Protein AF-A0A6G3Z0W3-F1 (afdb_monomer_lite)

Sequence (124 aa):
MPATYVIVDGNKRLQFEDGSQCDVVAPLSLDAGANVVLIASQAAILEAIRDGLQELNNTAASTWERIQSASDRTQAITYLDAGTADERINDIVYASASLGLTITETFSYAGSAGNYRLTGTARA

Structure (mmCIF, N/CA/C/O backbone):
data_AF-A0A6G3Z0W3-F1
#
_entry.id   AF-A0A6G3Z0W3-F1
#
loop_
_atom_site.group_PDB
_atom_site.id
_atom_site.type_symbol
_atom_site.label_atom_id
_atom_site.label_alt_id
_atom_site.label_comp_id
_atom_site.label_asym_id
_atom_site.label_entity_id
_atom_site.label_seq_id
_atom_site.pdbx_PDB_ins_code
_atom_site.Cartn_x
_atom_site.Cartn_y
_atom_site.Cartn_z
_atom_site.occupancy
_atom_site.B_iso_or_equiv
_atom_site.auth_seq_id
_atom_site.auth_comp_id
_atom_site.auth_asym_id
_atom_site.auth_atom_id
_atom_site.pdbx_PDB_model_num
ATOM 1 N N . MET A 1 1 ? 41.313 18.375 -24.556 1.00 61.56 1 MET A N 1
ATOM 2 C CA . MET A 1 1 ? 41.414 18.198 -26.017 1.00 61.56 1 ME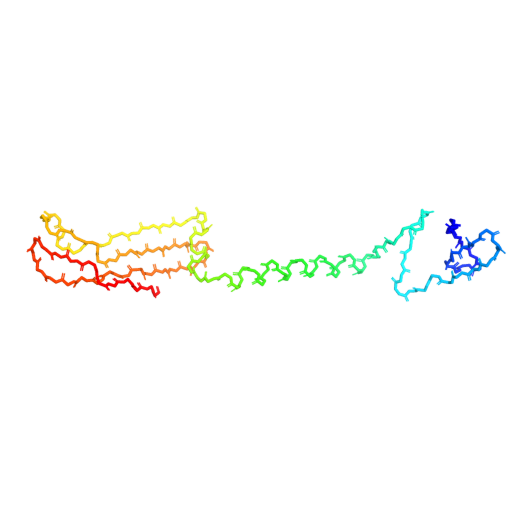T A CA 1
ATOM 3 C C . MET A 1 1 ? 40.036 17.792 -26.504 1.00 61.56 1 MET A C 1
ATOM 5 O O . MET A 1 1 ? 39.555 16.764 -26.034 1.00 61.56 1 MET A O 1
ATOM 9 N N . PRO A 1 2 ? 39.343 18.630 -27.289 1.00 74.25 2 PRO A N 1
ATOM 10 C CA . PRO A 1 2 ? 38.028 18.283 -27.813 1.00 74.25 2 PRO A CA 1
ATOM 11 C C . PRO A 1 2 ? 38.164 17.141 -28.827 1.00 74.25 2 PRO A C 1
ATOM 13 O O . PRO A 1 2 ? 39.072 17.138 -29.653 1.00 74.25 2 PRO A O 1
ATOM 16 N N . ALA A 1 3 ? 37.277 16.154 -28.739 1.00 81.19 3 ALA A N 1
ATOM 17 C CA . ALA A 1 3 ? 37.146 15.103 -29.741 1.00 81.19 3 ALA A CA 1
ATOM 18 C C . ALA A 1 3 ? 35.943 15.421 -30.632 1.00 81.19 3 ALA A C 1
ATOM 20 O O . ALA A 1 3 ? 34.943 15.954 -30.152 1.00 81.19 3 ALA A O 1
ATOM 21 N N . THR A 1 4 ? 36.029 15.095 -31.919 1.00 85.88 4 THR A N 1
ATOM 22 C CA . THR A 1 4 ? 34.918 15.253 -32.868 1.00 85.88 4 THR A CA 1
ATOM 23 C C . THR A 1 4 ? 34.365 13.888 -33.251 1.00 85.88 4 THR A C 1
ATOM 25 O O . THR A 1 4 ? 35.123 12.946 -33.491 1.00 85.88 4 THR A O 1
ATOM 28 N N . TYR A 1 5 ? 33.037 13.773 -33.300 1.00 85.12 5 TYR A N 1
ATOM 29 C CA . TYR A 1 5 ? 32.367 12.569 -33.777 1.00 85.12 5 TYR A CA 1
ATOM 30 C C . TYR A 1 5 ? 32.477 12.474 -35.301 1.00 85.12 5 TYR A C 1
ATOM 32 O O . TYR A 1 5 ? 32.093 13.398 -36.020 1.00 85.12 5 TYR A O 1
ATOM 40 N N . VAL A 1 6 ? 32.981 11.345 -35.795 1.00 85.38 6 VAL A N 1
ATOM 41 C CA . VAL A 1 6 ? 33.148 11.080 -37.227 1.00 85.38 6 VAL A CA 1
ATOM 42 C C . VAL A 1 6 ? 32.652 9.678 -37.585 1.00 85.38 6 VAL A C 1
ATOM 44 O O . VAL A 1 6 ? 32.624 8.772 -36.750 1.00 85.38 6 VAL A O 1
ATOM 47 N N . ILE A 1 7 ? 32.260 9.493 -38.847 1.00 81.56 7 ILE A N 1
ATOM 48 C CA . ILE A 1 7 ? 31.975 8.176 -39.427 1.00 81.56 7 ILE A CA 1
ATOM 49 C C . ILE A 1 7 ? 33.082 7.882 -40.438 1.00 81.56 7 ILE A C 1
ATOM 51 O O . ILE A 1 7 ? 33.211 8.598 -41.429 1.00 81.56 7 ILE A O 1
ATOM 55 N N . VAL A 1 8 ? 33.876 6.844 -40.182 1.00 82.88 8 VAL A N 1
ATOM 56 C CA . VAL A 1 8 ? 34.990 6.412 -41.041 1.00 82.88 8 VAL A CA 1
ATOM 57 C C . VAL A 1 8 ? 34.736 4.965 -41.426 1.00 82.88 8 VAL A C 1
ATOM 59 O O . VAL A 1 8 ? 34.542 4.122 -40.553 1.00 82.88 8 VAL A O 1
ATOM 62 N N . ASP A 1 9 ? 34.677 4.681 -42.727 1.00 86.81 9 ASP A N 1
ATOM 63 C CA . ASP A 1 9 ? 34.420 3.336 -43.264 1.00 86.81 9 ASP A CA 1
ATOM 64 C C . ASP A 1 9 ? 33.147 2.674 -42.700 1.00 86.81 9 ASP A C 1
ATOM 66 O O . ASP A 1 9 ? 33.084 1.468 -42.476 1.00 86.81 9 ASP A O 1
ATOM 70 N N . GLY A 1 10 ? 32.119 3.486 -42.426 1.00 79.19 10 GLY A N 1
ATOM 71 C CA . GLY A 1 10 ? 30.854 3.040 -41.832 1.00 79.19 10 GLY A CA 1
ATOM 72 C C . GLY A 1 10 ? 30.897 2.810 -40.315 1.00 79.19 10 GLY A C 1
ATOM 73 O O . GLY A 1 10 ? 29.847 2.588 -39.714 1.00 79.19 10 GLY A O 1
ATOM 74 N N . ASN A 1 11 ? 32.067 2.929 -39.681 1.00 80.88 11 ASN A N 1
ATOM 75 C CA . ASN A 1 11 ? 32.237 2.810 -38.236 1.00 80.88 11 ASN A CA 1
ATOM 76 C C . ASN A 1 11 ? 32.163 4.178 -37.552 1.00 80.88 11 ASN A C 1
ATOM 78 O O . ASN A 1 11 ? 32.708 5.174 -38.034 1.00 80.88 11 ASN A O 1
ATOM 82 N N . LYS A 1 12 ? 31.495 4.223 -36.398 1.00 85.00 12 LYS A N 1
ATOM 83 C CA . LYS A 1 12 ? 31.398 5.419 -35.554 1.00 85.00 12 LYS A CA 1
ATOM 84 C C . LYS A 1 12 ? 32.692 5.583 -34.754 1.00 85.00 12 LYS A C 1
ATOM 86 O O . LYS A 1 12 ? 33.100 4.641 -34.077 1.00 85.00 12 LYS A O 1
ATOM 91 N N . ARG A 1 13 ? 33.326 6.758 -34.803 1.00 86.38 13 ARG A N 1
ATOM 92 C CA . ARG A 1 13 ? 34.602 7.030 -34.120 1.00 86.38 13 ARG A CA 1
ATOM 93 C C . ARG A 1 13 ? 34.631 8.404 -33.460 1.00 86.38 13 ARG A C 1
ATOM 95 O O . ARG A 1 13 ? 33.956 9.333 -33.897 1.00 86.38 13 ARG A O 1
ATOM 102 N N . LEU A 1 14 ? 35.464 8.530 -32.432 1.00 87.94 14 LEU A N 1
ATOM 103 C CA . LEU A 1 14 ? 35.935 9.813 -31.913 1.00 87.94 14 LEU A CA 1
ATOM 104 C C . LEU A 1 14 ? 37.312 10.101 -32.510 1.00 87.94 14 LEU A C 1
ATOM 106 O O . LEU A 1 14 ? 38.209 9.268 -32.384 1.00 87.94 14 LEU A O 1
ATOM 110 N N . GLN A 1 15 ? 37.471 11.258 -33.150 1.00 89.38 15 GLN A N 1
ATOM 111 C CA . GLN A 1 15 ? 38.749 11.731 -33.680 1.00 89.38 15 GLN A CA 1
ATOM 112 C C . GLN A 1 15 ? 39.282 12.887 -32.832 1.00 89.38 15 GLN A C 1
ATOM 114 O O . GLN A 1 15 ? 38.553 13.838 -32.538 1.00 89.38 15 GLN A O 1
ATOM 119 N N . PHE A 1 16 ? 40.554 12.800 -32.452 1.00 88.00 16 PHE A N 1
ATOM 120 C CA . PHE A 1 16 ? 41.261 13.824 -31.686 1.00 88.00 16 PHE A CA 1
ATOM 121 C C . PHE A 1 16 ? 42.062 14.752 -32.616 1.00 88.00 16 PHE A C 1
ATOM 123 O O . PHE A 1 16 ? 42.334 14.415 -33.769 1.00 88.00 16 PHE A O 1
ATOM 130 N N . GLU A 1 17 ? 42.453 15.930 -32.118 1.00 88.69 17 GLU A N 1
ATOM 131 C CA . GLU A 1 17 ? 43.212 16.939 -32.886 1.00 88.69 17 GLU A CA 1
ATOM 132 C C . GLU A 1 17 ? 44.581 16.437 -33.376 1.00 88.69 17 GLU A C 1
ATOM 134 O O . GLU A 1 17 ? 45.077 16.902 -34.399 1.00 88.69 17 GLU A O 1
ATOM 139 N N . ASP A 1 18 ? 45.176 15.463 -32.682 1.00 90.31 18 ASP A N 1
ATOM 140 C CA . ASP A 1 18 ? 46.430 14.809 -33.077 1.00 90.31 18 ASP A CA 1
ATOM 141 C C . ASP A 1 18 ? 46.246 13.742 -34.175 1.00 90.31 18 ASP A C 1
ATOM 143 O O . ASP A 1 18 ? 47.212 13.111 -34.606 1.00 90.31 18 ASP A O 1
ATOM 147 N N . GLY A 1 19 ? 45.009 13.540 -34.640 1.00 86.44 19 GLY A N 1
ATOM 148 C CA . GLY A 1 19 ? 44.646 12.566 -35.663 1.00 86.44 19 GLY A CA 1
ATOM 149 C C . GLY A 1 19 ? 44.401 11.151 -35.137 1.00 86.44 19 GLY A C 1
ATOM 150 O O . GLY A 1 19 ? 43.981 10.297 -35.921 1.00 86.44 19 GLY A O 1
ATOM 151 N N . SER A 1 20 ? 44.610 10.889 -33.842 1.00 89.38 20 SER A N 1
ATOM 152 C CA . SER A 1 20 ? 44.270 9.600 -33.237 1.00 89.38 20 SER A CA 1
ATOM 153 C C . SER A 1 20 ? 42.754 9.362 -33.246 1.00 89.38 20 SER A C 1
ATOM 155 O O . SER A 1 20 ? 41.946 10.297 -33.303 1.00 89.38 20 SER A O 1
ATOM 157 N N . GLN A 1 21 ? 42.354 8.087 -33.245 1.00 90.44 21 GLN A N 1
ATOM 158 C CA . GLN A 1 21 ? 40.952 7.677 -33.335 1.00 90.44 21 GLN A CA 1
ATOM 159 C C . GLN A 1 21 ? 40.623 6.602 -32.296 1.00 90.44 21 GLN A C 1
ATOM 161 O O . GLN A 1 21 ? 41.446 5.734 -32.009 1.00 90.44 21 GLN A O 1
ATOM 166 N N . CYS A 1 22 ? 39.400 6.644 -31.771 1.00 87.12 22 CYS A N 1
ATOM 167 C CA . CYS A 1 22 ? 38.836 5.625 -30.889 1.00 87.12 22 CYS A CA 1
ATOM 168 C C . CYS A 1 22 ? 37.497 5.131 -31.456 1.00 87.12 22 CYS A C 1
ATOM 170 O O . CYS A 1 22 ? 36.642 5.946 -31.814 1.00 87.12 22 CYS A O 1
ATOM 172 N N . ASP A 1 23 ? 37.314 3.812 -31.548 1.00 87.19 23 ASP A N 1
ATOM 173 C CA . ASP A 1 23 ? 36.070 3.204 -32.029 1.00 87.19 23 ASP A CA 1
ATOM 174 C C . ASP A 1 23 ? 34.947 3.331 -30.989 1.00 87.19 23 ASP A C 1
ATOM 176 O O . ASP A 1 23 ? 35.108 2.992 -29.815 1.00 87.19 23 ASP A O 1
ATOM 180 N N . VAL A 1 24 ? 33.770 3.773 -31.436 1.00 83.44 24 VAL A N 1
ATOM 181 C CA . VAL A 1 24 ? 32.538 3.757 -30.641 1.00 83.44 24 VAL A CA 1
ATOM 182 C C . VAL A 1 24 ? 31.822 2.443 -30.931 1.00 83.44 24 VAL A C 1
ATOM 184 O O . VAL A 1 24 ? 31.124 2.299 -31.936 1.00 83.44 24 VAL A O 1
ATOM 187 N N . VAL A 1 25 ? 32.025 1.464 -30.053 1.00 79.06 25 VAL A N 1
ATOM 188 C CA . VAL A 1 25 ? 31.480 0.110 -30.210 1.00 79.06 25 VAL A CA 1
ATOM 189 C C . VAL A 1 25 ? 30.157 -0.026 -29.454 1.00 79.06 25 VAL A C 1
ATOM 191 O O . VAL A 1 25 ? 29.981 0.527 -28.365 1.00 79.06 25 VAL A O 1
ATOM 194 N N . ALA A 1 26 ? 29.217 -0.790 -30.020 1.00 73.19 26 ALA A N 1
ATOM 195 C CA . ALA A 1 26 ? 27.982 -1.152 -29.334 1.00 73.19 26 ALA A CA 1
ATOM 196 C C . ALA A 1 26 ? 28.294 -1.774 -27.953 1.00 73.19 26 ALA A C 1
ATOM 198 O O . ALA A 1 26 ? 29.228 -2.568 -27.835 1.00 73.19 26 ALA A O 1
ATOM 199 N N . PRO A 1 27 ? 27.524 -1.433 -26.909 1.00 73.00 27 PRO A N 1
ATOM 200 C CA . PRO A 1 27 ? 26.209 -0.796 -26.969 1.00 73.00 27 PRO A CA 1
ATOM 201 C C . PRO A 1 27 ? 26.231 0.745 -26.898 1.00 73.00 27 PRO A C 1
ATOM 203 O O . PRO A 1 27 ? 25.176 1.352 -26.724 1.00 73.00 27 PRO A O 1
ATOM 206 N N . LEU A 1 28 ? 27.396 1.394 -27.007 1.00 77.38 28 LEU A N 1
ATOM 207 C CA . LEU A 1 28 ? 27.514 2.849 -26.908 1.00 77.38 28 LEU A CA 1
ATOM 208 C C . LEU A 1 28 ? 27.054 3.529 -28.209 1.00 77.38 28 LEU A C 1
ATOM 210 O O . LEU A 1 28 ? 27.489 3.164 -29.301 1.00 77.38 28 LEU A O 1
ATOM 214 N N . SER A 1 29 ? 26.191 4.540 -28.101 1.00 79.62 29 SER A N 1
ATOM 215 C CA . SER A 1 29 ? 25.843 5.429 -29.214 1.00 79.62 29 SER A CA 1
ATOM 216 C C . SER A 1 29 ? 26.065 6.873 -28.797 1.00 79.62 29 SER A C 1
ATOM 218 O O . SER A 1 29 ? 25.826 7.227 -27.646 1.00 79.62 29 SER A O 1
ATOM 220 N N . LEU A 1 30 ? 26.523 7.699 -29.737 1.00 80.38 30 LEU A N 1
ATOM 221 C CA . LEU A 1 30 ? 26.724 9.131 -29.538 1.00 80.38 30 LEU A CA 1
ATOM 222 C C . LEU A 1 30 ? 25.834 9.940 -30.494 1.00 80.38 30 LEU A C 1
ATOM 224 O O . LEU A 1 30 ? 25.463 9.430 -31.557 1.00 80.38 30 LEU A O 1
ATOM 228 N N . ASP A 1 31 ? 25.501 11.179 -30.129 1.00 78.44 31 ASP A N 1
ATOM 229 C CA . ASP A 1 31 ? 24.957 12.176 -31.061 1.00 78.44 31 ASP A CA 1
ATOM 230 C C . ASP A 1 31 ? 26.073 12.871 -31.866 1.00 78.44 31 ASP A C 1
ATOM 232 O O . ASP A 1 31 ? 27.265 12.608 -31.700 1.00 78.44 31 ASP A O 1
ATOM 236 N N . ALA A 1 32 ? 25.683 13.795 -32.749 1.00 76.94 32 ALA A N 1
ATOM 237 C CA . ALA A 1 32 ? 26.619 14.603 -33.532 1.00 76.94 32 ALA A CA 1
ATOM 238 C C . ALA A 1 32 ? 27.496 15.542 -32.675 1.00 76.94 32 ALA A C 1
ATOM 240 O O . ALA A 1 32 ? 28.517 16.024 -33.157 1.00 76.94 32 ALA A O 1
ATOM 241 N N . GLY A 1 33 ? 27.114 15.795 -31.420 1.00 79.69 33 GLY A N 1
ATOM 242 C CA . GLY A 1 33 ? 27.884 16.557 -30.437 1.00 79.69 33 GLY A CA 1
ATOM 243 C C . GLY A 1 33 ? 28.805 15.694 -29.569 1.00 79.69 33 GLY A C 1
ATOM 244 O O . GLY A 1 33 ? 29.367 16.216 -28.612 1.00 79.69 33 GLY A O 1
ATOM 245 N N . ALA A 1 34 ? 28.960 14.401 -29.886 1.00 77.56 34 ALA A N 1
ATOM 246 C CA . ALA A 1 34 ? 29.713 13.420 -29.103 1.00 77.56 34 ALA A CA 1
ATOM 247 C C . ALA A 1 34 ? 29.162 13.160 -27.682 1.00 77.56 34 ALA A C 1
ATOM 249 O O . ALA A 1 34 ? 29.877 12.629 -26.830 1.00 77.56 34 ALA A O 1
ATOM 250 N N . ASN A 1 35 ? 27.887 13.467 -27.422 1.00 82.62 35 ASN A N 1
ATOM 251 C CA . ASN A 1 35 ? 27.219 13.102 -26.173 1.00 82.62 35 ASN A CA 1
ATOM 252 C C . ASN A 1 35 ? 26.723 11.662 -26.235 1.00 82.62 35 ASN A C 1
ATOM 254 O O . ASN A 1 35 ? 26.258 11.214 -27.281 1.00 82.62 35 ASN A O 1
ATOM 258 N N . VAL A 1 36 ? 26.755 10.949 -25.108 1.00 85.06 36 VAL A N 1
ATOM 259 C CA . VAL A 1 36 ? 26.174 9.604 -25.009 1.00 85.06 36 VAL A CA 1
ATOM 260 C C . VAL A 1 36 ? 24.659 9.675 -25.172 1.00 85.06 36 VAL A C 1
ATOM 262 O O . VAL A 1 36 ? 23.978 10.383 -24.434 1.00 85.06 36 VAL A O 1
ATOM 265 N N . VAL A 1 37 ? 24.134 8.902 -26.120 1.00 83.06 37 VAL A N 1
ATOM 266 C CA . VAL A 1 37 ? 22.704 8.772 -26.396 1.00 83.06 37 VAL A CA 1
ATOM 267 C C . VAL A 1 37 ? 22.275 7.338 -26.153 1.00 83.06 37 VAL A C 1
ATOM 269 O O . VAL A 1 37 ? 22.910 6.391 -26.619 1.00 83.06 37 VAL A O 1
ATOM 272 N N . LEU A 1 38 ? 21.151 7.188 -25.459 1.00 83.19 38 LEU A N 1
ATOM 273 C CA . LEU A 1 38 ? 20.501 5.900 -25.288 1.00 83.19 38 LEU A CA 1
ATOM 274 C C . LEU A 1 38 ? 19.840 5.483 -26.606 1.00 83.19 38 LEU A C 1
ATOM 276 O O . LEU A 1 38 ? 19.023 6.219 -27.159 1.00 83.19 38 LEU A O 1
ATOM 280 N N . ILE A 1 39 ? 20.165 4.294 -27.113 1.00 81.62 39 ILE A N 1
ATOM 281 C CA . ILE A 1 39 ? 19.423 3.715 -28.241 1.00 81.62 39 ILE A CA 1
ATOM 282 C C . ILE A 1 39 ? 18.020 3.285 -27.787 1.00 81.62 39 ILE A C 1
ATOM 284 O O . ILE A 1 39 ? 17.784 3.074 -26.598 1.00 81.62 39 ILE A O 1
ATOM 288 N N . ALA A 1 40 ? 17.088 3.106 -28.728 1.00 78.69 40 ALA A N 1
ATOM 289 C CA . ALA A 1 40 ? 15.682 2.808 -28.423 1.00 78.69 40 ALA A CA 1
ATOM 290 C C . ALA A 1 40 ? 15.491 1.632 -27.442 1.00 78.69 40 ALA A C 1
ATOM 292 O O . ALA A 1 40 ? 14.660 1.711 -26.542 1.00 78.69 40 ALA A O 1
ATOM 293 N N . SER A 1 41 ? 16.294 0.568 -27.558 1.00 82.38 41 SER A N 1
ATOM 294 C CA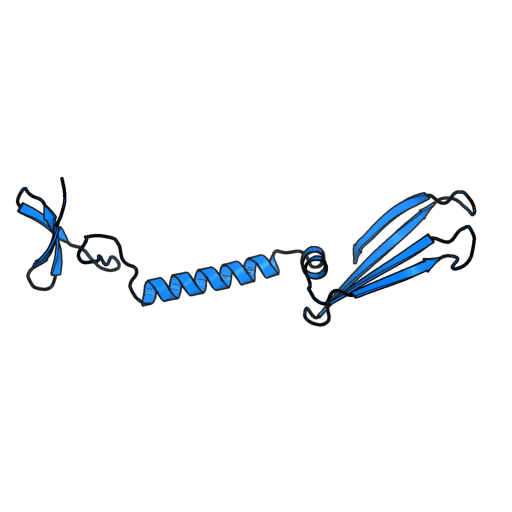 . SER A 1 41 ? 16.244 -0.569 -26.629 1.00 82.38 41 SER A CA 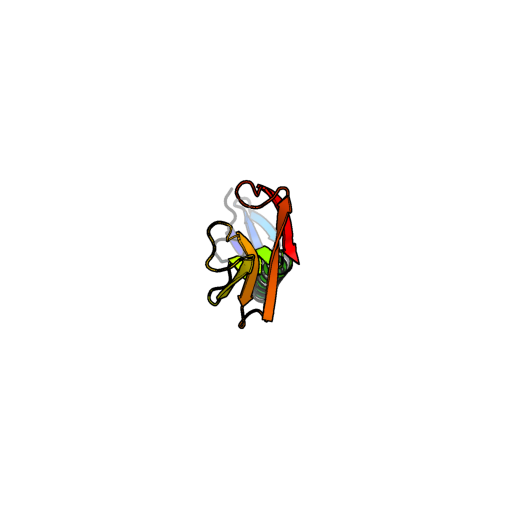1
ATOM 295 C C . SER A 1 41 ? 16.736 -0.224 -25.218 1.00 82.38 41 SER A C 1
ATOM 297 O O . SER A 1 41 ? 16.163 -0.704 -24.247 1.00 82.38 41 SER A O 1
ATOM 299 N N . GLN A 1 42 ? 17.750 0.632 -25.079 1.00 85.44 42 GLN A N 1
ATOM 300 C CA . GLN A 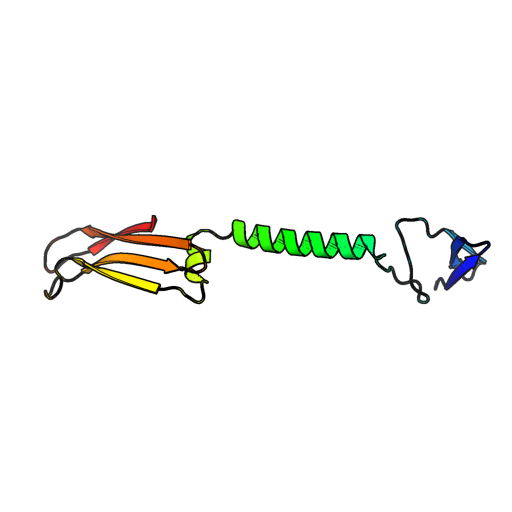1 42 ? 18.227 1.114 -23.776 1.00 85.44 42 GLN A CA 1
ATOM 301 C C . GLN A 1 42 ? 17.210 2.052 -23.121 1.00 85.44 42 GLN A C 1
ATOM 303 O O . GLN A 1 42 ? 16.988 1.958 -21.918 1.00 85.44 42 GLN A O 1
ATOM 308 N N . ALA A 1 43 ? 16.566 2.918 -23.908 1.00 85.81 43 ALA A N 1
ATOM 309 C CA . ALA A 1 43 ? 15.487 3.774 -23.424 1.00 85.81 43 ALA A CA 1
ATOM 310 C C . ALA A 1 43 ? 14.296 2.938 -22.921 1.00 85.81 43 ALA A C 1
ATOM 312 O O . ALA A 1 43 ? 13.809 3.177 -21.822 1.00 85.81 43 ALA A O 1
ATOM 313 N N . ALA A 1 44 ? 13.892 1.903 -23.665 1.00 88.06 44 ALA A N 1
ATOM 314 C CA . ALA A 1 44 ? 12.829 0.992 -23.239 1.00 88.06 44 ALA A CA 1
ATOM 315 C C . ALA A 1 44 ? 13.174 0.240 -21.939 1.00 88.06 44 ALA A C 1
ATOM 317 O O . ALA A 1 44 ? 12.322 0.102 -21.066 1.00 88.06 44 ALA A O 1
ATOM 318 N N . ILE A 1 45 ? 14.428 -0.206 -21.780 1.00 90.06 45 ILE A N 1
ATOM 319 C CA . ILE A 1 45 ? 14.904 -0.825 -20.531 1.00 90.06 45 ILE A CA 1
ATOM 320 C C . ILE A 1 45 ? 14.839 0.171 -19.367 1.00 90.06 45 ILE A C 1
ATOM 322 O O . ILE A 1 45 ? 14.425 -0.202 -18.273 1.00 90.06 45 ILE A O 1
ATOM 326 N N . LEU A 1 46 ? 15.229 1.429 -19.586 1.00 90.31 46 LEU A N 1
ATOM 327 C CA . LEU A 1 46 ? 15.188 2.454 -18.543 1.00 90.31 46 LEU A CA 1
ATOM 328 C C . LEU A 1 46 ? 13.755 2.743 -18.079 1.00 90.31 46 LEU A C 1
ATOM 330 O O . LEU A 1 46 ? 13.528 2.864 -16.876 1.00 90.31 46 LEU A O 1
ATOM 334 N N . GLU A 1 47 ? 12.800 2.822 -19.007 1.00 93.56 47 GLU A N 1
ATOM 335 C CA . GLU A 1 47 ? 11.381 2.986 -18.668 1.00 93.56 47 GLU A CA 1
ATOM 336 C C . GLU A 1 47 ? 10.848 1.764 -17.906 1.00 93.56 47 GLU A C 1
ATOM 338 O O . GLU A 1 47 ? 10.274 1.924 -16.834 1.00 93.56 47 GLU A O 1
ATOM 343 N N . ALA A 1 48 ? 11.162 0.542 -18.348 1.00 92.19 48 ALA A N 1
ATOM 344 C CA . ALA A 1 48 ? 10.772 -0.672 -17.625 1.00 92.19 48 ALA A CA 1
ATOM 345 C C . ALA A 1 48 ? 11.354 -0.735 -16.197 1.00 92.19 48 ALA A C 1
ATOM 347 O O . ALA A 1 48 ? 10.679 -1.171 -15.265 1.00 92.19 48 ALA A O 1
ATOM 348 N N . ILE A 1 49 ? 12.598 -0.280 -15.998 1.00 94.56 49 ILE A N 1
ATOM 349 C CA . ILE A 1 49 ? 13.208 -0.176 -14.663 1.00 94.56 49 ILE A CA 1
ATOM 350 C C . ILE A 1 49 ? 12.482 0.872 -13.815 1.00 94.56 49 ILE A C 1
ATOM 352 O O . ILE A 1 49 ? 12.249 0.635 -12.630 1.00 94.56 49 ILE A O 1
ATOM 356 N N . ARG A 1 50 ? 12.127 2.025 -14.392 1.00 94.50 50 ARG A N 1
ATOM 357 C CA . ARG A 1 50 ? 11.384 3.077 -13.687 1.00 94.50 50 ARG A CA 1
ATOM 358 C C . ARG A 1 50 ? 10.022 2.569 -13.222 1.00 94.50 50 ARG A C 1
ATOM 360 O O . ARG A 1 50 ? 9.689 2.754 -12.053 1.00 94.50 50 ARG A O 1
ATOM 367 N N . ASP A 1 51 ? 9.287 1.901 -14.102 1.00 91.94 51 ASP A N 1
ATOM 368 C CA . ASP A 1 51 ? 7.983 1.319 -13.785 1.00 91.94 51 ASP A CA 1
ATOM 369 C C . ASP A 1 51 ? 8.115 0.261 -12.679 1.00 91.94 51 ASP A C 1
ATOM 371 O O . ASP A 1 51 ? 7.420 0.329 -11.665 1.00 91.94 51 ASP A O 1
ATOM 375 N N . GLY A 1 52 ? 9.095 -0.643 -12.791 1.00 90.75 52 GLY A N 1
ATOM 376 C CA . GLY A 1 52 ? 9.371 -1.646 -11.759 1.00 90.75 52 GLY A CA 1
ATOM 377 C C . GLY A 1 52 ? 9.777 -1.046 -10.405 1.00 90.75 52 GLY A C 1
ATOM 378 O O . GLY A 1 52 ? 9.388 -1.558 -9.356 1.00 90.75 52 GLY A O 1
ATOM 379 N N . LEU A 1 53 ? 10.519 0.068 -10.391 1.00 90.00 53 LEU A N 1
ATOM 380 C CA . LEU A 1 53 ? 10.841 0.795 -9.157 1.00 90.00 53 LEU A CA 1
ATOM 381 C C . LEU A 1 53 ? 9.599 1.435 -8.529 1.00 90.00 53 LEU A C 1
ATOM 383 O O . LEU A 1 53 ? 9.470 1.429 -7.304 1.00 90.00 53 LEU A O 1
ATOM 387 N N . GLN A 1 54 ? 8.675 1.955 -9.338 1.00 84.94 54 GLN A N 1
ATOM 388 C CA . GLN A 1 54 ? 7.407 2.489 -8.848 1.00 84.94 54 GLN A CA 1
ATOM 389 C C . GLN A 1 54 ? 6.540 1.383 -8.231 1.00 84.94 54 GLN A C 1
ATOM 391 O O . GLN A 1 54 ? 5.982 1.567 -7.147 1.00 84.94 54 GLN A O 1
ATOM 396 N N . GLU A 1 55 ? 6.461 0.219 -8.876 1.00 81.06 55 GLU A N 1
ATOM 397 C CA . GLU A 1 55 ? 5.760 -0.957 -8.347 1.00 81.06 55 GLU A CA 1
ATOM 398 C C . GLU A 1 55 ? 6.391 -1.473 -7.051 1.00 81.06 55 GLU A C 1
ATOM 400 O O . GLU A 1 55 ? 5.680 -1.770 -6.084 1.00 81.06 55 GLU A O 1
ATOM 405 N N . LEU A 1 56 ? 7.726 -1.523 -6.987 1.00 82.00 56 LEU A N 1
ATOM 406 C CA . LEU A 1 56 ? 8.443 -1.903 -5.775 1.00 82.00 56 LEU A CA 1
ATOM 407 C C . LEU A 1 56 ? 8.158 -0.922 -4.639 1.00 82.00 56 LEU A C 1
ATOM 409 O O . LEU A 1 56 ? 7.875 -1.360 -3.531 1.00 82.00 56 LEU A O 1
ATOM 413 N N . ASN A 1 57 ? 8.171 0.385 -4.902 1.00 77.31 57 ASN A N 1
ATOM 414 C CA . ASN A 1 57 ? 7.869 1.396 -3.891 1.00 77.31 57 ASN A CA 1
ATOM 415 C C . ASN A 1 57 ? 6.422 1.272 -3.376 1.00 77.31 57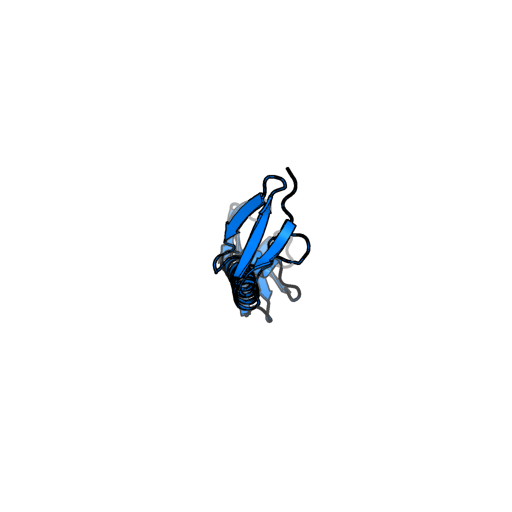 ASN A C 1
ATOM 417 O O . ASN A 1 57 ? 6.170 1.344 -2.174 1.00 77.31 57 ASN A O 1
ATOM 421 N N . ASN A 1 58 ? 5.476 0.979 -4.273 1.00 68.44 58 ASN A N 1
ATOM 422 C CA . ASN A 1 58 ? 4.079 0.720 -3.918 1.00 68.44 58 ASN A CA 1
ATOM 423 C C . ASN A 1 58 ? 3.893 -0.578 -3.108 1.00 68.44 58 ASN A C 1
ATOM 425 O O . ASN A 1 58 ? 2.936 -0.687 -2.343 1.00 68.44 58 ASN A O 1
ATOM 429 N N . THR A 1 59 ? 4.787 -1.555 -3.274 1.00 72.94 59 THR A N 1
ATOM 430 C CA . THR A 1 59 ? 4.771 -2.835 -2.541 1.00 72.94 59 THR A CA 1
ATOM 431 C C . THR A 1 59 ? 5.547 -2.759 -1.223 1.00 72.94 59 THR A C 1
ATOM 433 O O . THR A 1 59 ? 5.200 -3.443 -0.265 1.00 72.94 59 THR A O 1
ATOM 436 N N . ALA A 1 60 ? 6.587 -1.925 -1.164 1.00 73.50 60 ALA A N 1
ATOM 437 C CA . ALA A 1 60 ? 7.411 -1.698 0.018 1.00 73.50 60 ALA A CA 1
ATOM 438 C C . ALA A 1 60 ? 6.687 -0.858 1.077 1.00 73.50 60 ALA A C 1
ATOM 440 O O . ALA A 1 60 ? 6.935 -1.045 2.268 1.00 73.50 60 ALA A O 1
ATOM 441 N N . ALA A 1 61 ? 5.784 0.036 0.657 1.00 80.25 61 ALA A N 1
ATOM 442 C CA . ALA A 1 61 ? 4.907 0.749 1.572 1.00 80.25 61 ALA A CA 1
ATOM 443 C C . ALA A 1 61 ? 4.049 -0.247 2.364 1.00 80.25 61 ALA A C 1
ATOM 445 O O . ALA A 1 61 ? 3.347 -1.092 1.797 1.00 80.25 61 ALA A O 1
ATOM 446 N N . SER A 1 62 ? 4.079 -0.123 3.688 1.00 85.94 62 SER A N 1
ATOM 447 C CA . SER A 1 62 ? 3.221 -0.904 4.573 1.00 85.94 62 SER A CA 1
ATOM 448 C C . SER A 1 62 ? 1.748 -0.696 4.211 1.00 85.94 62 SER A C 1
ATOM 450 O O . SER A 1 62 ? 1.351 0.366 3.721 1.00 85.94 62 SER A O 1
ATOM 452 N N . THR A 1 63 ? 0.894 -1.681 4.503 1.00 88.81 63 THR A N 1
ATOM 453 C CA . THR A 1 63 ? -0.563 -1.549 4.317 1.00 88.81 63 THR A CA 1
ATOM 454 C C . THR A 1 63 ? -1.093 -0.260 4.957 1.00 88.81 63 THR A C 1
ATOM 456 O O . THR A 1 63 ? -1.971 0.392 4.395 1.00 88.81 63 THR A O 1
ATOM 459 N N . TRP A 1 64 ? -0.510 0.147 6.091 1.00 90.75 64 TRP A N 1
ATOM 460 C CA . TRP A 1 64 ? -0.831 1.396 6.775 1.00 90.75 64 TRP A CA 1
ATOM 461 C C . TRP A 1 64 ? -0.530 2.626 5.924 1.00 90.75 64 TRP A C 1
ATOM 463 O O . TRP A 1 64 ? -1.422 3.440 5.705 1.00 90.75 64 TRP A O 1
ATOM 473 N N . GLU A 1 65 ? 0.686 2.759 5.402 1.00 91.75 65 GLU A N 1
ATOM 474 C CA . GLU A 1 65 ? 1.072 3.905 4.567 1.00 91.75 65 GLU A CA 1
ATOM 475 C C . GLU A 1 65 ? 0.228 3.985 3.292 1.00 91.75 65 GLU A C 1
ATOM 477 O O . GLU A 1 65 ? -0.201 5.069 2.886 1.00 91.75 65 GLU A O 1
ATOM 482 N N . ARG A 1 66 ? -0.085 2.829 2.698 1.00 91.75 66 ARG A N 1
ATOM 483 C CA . ARG A 1 66 ? -0.946 2.736 1.514 1.00 91.75 66 ARG A CA 1
ATOM 484 C C . ARG A 1 66 ? -2.371 3.196 1.808 1.00 91.75 66 ARG A C 1
ATOM 486 O O . ARG A 1 66 ? -2.915 3.996 1.058 1.00 91.75 66 ARG A O 1
ATOM 493 N N . ILE A 1 67 ? -2.959 2.758 2.922 1.00 93.94 67 ILE A N 1
ATOM 494 C CA . ILE A 1 67 ? -4.281 3.238 3.346 1.00 93.94 67 ILE A CA 1
ATOM 495 C C . ILE A 1 67 ? -4.254 4.729 3.676 1.00 93.94 67 ILE A C 1
ATOM 497 O O . ILE A 1 67 ? -5.182 5.447 3.315 1.00 93.94 67 ILE A O 1
ATOM 501 N N . GLN A 1 68 ? -3.208 5.215 4.351 1.00 93.38 68 GLN A N 1
ATOM 502 C CA . GLN A 1 68 ? -3.134 6.615 4.765 1.00 93.38 68 GLN A CA 1
ATOM 503 C C . GLN A 1 68 ? -3.007 7.576 3.580 1.00 93.38 68 GLN A C 1
ATOM 505 O O . GLN A 1 68 ? -3.522 8.689 3.674 1.00 93.38 68 GLN A O 1
ATOM 510 N N . SER A 1 69 ? -2.376 7.141 2.487 1.00 92.62 69 SER A N 1
ATOM 511 C CA . SER A 1 69 ? -2.200 7.910 1.247 1.00 92.62 69 SER A CA 1
ATOM 512 C C . SER A 1 69 ? -3.320 7.717 0.213 1.00 92.62 69 SER A C 1
ATOM 514 O O . SER A 1 69 ? -3.314 8.396 -0.814 1.00 92.62 69 SER A O 1
ATOM 516 N N . ALA A 1 70 ? -4.292 6.834 0.469 1.00 94.81 70 ALA A N 1
ATOM 517 C CA . ALA A 1 70 ? -5.399 6.588 -0.448 1.00 94.81 70 ALA A CA 1
ATOM 518 C C . ALA A 1 70 ? -6.316 7.818 -0.577 1.00 94.81 70 ALA A C 1
ATOM 520 O O . ALA A 1 70 ? -6.764 8.388 0.420 1.00 94.81 70 ALA A O 1
ATOM 521 N N . SER A 1 71 ? -6.635 8.208 -1.813 1.00 96.25 71 SER A N 1
ATOM 522 C CA . SER A 1 71 ? -7.506 9.357 -2.097 1.00 96.25 71 SER A CA 1
ATOM 523 C C . SER A 1 71 ? -8.971 9.113 -1.724 1.00 96.25 71 SER A C 1
ATOM 525 O O . SER A 1 71 ? -9.698 10.063 -1.447 1.00 96.25 71 SER A O 1
ATOM 527 N N . ASP A 1 72 ? -9.397 7.850 -1.692 1.00 97.19 72 ASP A N 1
ATOM 528 C CA . ASP A 1 72 ? -10.746 7.400 -1.343 1.00 97.19 72 ASP A CA 1
ATOM 529 C C . ASP A 1 72 ? -10.834 6.826 0.081 1.00 97.19 72 ASP A C 1
ATOM 531 O O . ASP A 1 72 ? -11.748 6.063 0.394 1.00 97.19 72 ASP A O 1
ATOM 535 N N . ARG A 1 73 ? -9.877 7.167 0.953 1.00 96.94 73 ARG A N 1
ATOM 536 C CA . ARG A 1 73 ? -9.829 6.654 2.324 1.00 96.94 73 ARG A CA 1
ATOM 537 C C . ARG A 1 73 ? -11.074 7.053 3.121 1.00 96.94 73 ARG A C 1
ATOM 539 O O . ARG A 1 73 ? -11.324 8.236 3.350 1.00 96.94 73 ARG A O 1
ATOM 546 N N . THR A 1 74 ? -11.776 6.063 3.661 1.00 98.06 74 THR A N 1
ATOM 547 C CA . THR A 1 74 ? -12.871 6.243 4.624 1.00 98.06 74 THR A CA 1
ATOM 548 C C . THR A 1 74 ? -12.440 5.866 6.038 1.00 98.06 74 THR A C 1
ATOM 550 O O . THR A 1 74 ? -11.553 5.030 6.215 1.00 98.06 74 THR A O 1
ATOM 553 N N . GLN A 1 75 ? -13.096 6.456 7.039 1.00 98.06 75 GLN A N 1
ATOM 554 C CA . GLN A 1 75 ? -12.867 6.190 8.458 1.00 98.06 75 GLN A CA 1
ATOM 555 C C . GLN A 1 75 ? -14.205 5.925 9.159 1.00 98.06 75 GLN A C 1
ATOM 557 O O . GLN A 1 75 ? -15.149 6.696 8.990 1.00 98.06 75 GLN A O 1
ATOM 562 N N . ALA A 1 76 ? -14.268 4.866 9.961 1.00 98.06 76 ALA A N 1
ATOM 563 C CA . ALA A 1 76 ? -15.376 4.583 10.868 1.00 98.06 76 ALA A CA 1
ATOM 564 C C . ALA A 1 76 ? -14.833 4.438 12.292 1.00 98.06 76 ALA A C 1
ATOM 566 O O . ALA A 1 76 ? -13.806 3.793 12.487 1.00 98.06 76 ALA A O 1
ATOM 567 N N . ILE A 1 77 ? -15.498 5.057 13.268 1.00 98.25 77 ILE A N 1
ATOM 568 C CA . ILE A 1 77 ? -15.085 5.042 14.676 1.00 98.25 77 ILE A CA 1
ATOM 569 C C . ILE A 1 77 ? -16.161 4.322 15.479 1.00 98.25 77 ILE A C 1
ATOM 571 O O . ILE A 1 77 ? -17.333 4.699 15.419 1.00 98.25 77 ILE A O 1
ATOM 575 N N . THR A 1 78 ? -15.752 3.321 16.248 1.00 98.25 78 THR A N 1
ATOM 576 C CA . THR A 1 78 ? -16.615 2.635 17.209 1.00 98.25 78 THR A CA 1
ATOM 577 C C . THR A 1 78 ? -16.255 3.109 18.605 1.00 98.25 78 THR A C 1
ATOM 579 O O . THR A 1 78 ? -15.078 3.147 18.960 1.00 98.25 78 THR A O 1
ATOM 582 N N . TYR A 1 79 ? -17.253 3.445 19.418 1.00 97.75 79 TYR A N 1
ATOM 583 C CA . TYR A 1 79 ? -17.053 3.885 20.797 1.00 97.75 79 TYR A CA 1
ATOM 584 C C . TYR A 1 79 ? -17.504 2.814 21.792 1.00 97.75 79 TYR A C 1
ATOM 586 O O . TYR A 1 79 ? -18.534 2.166 21.602 1.00 97.75 79 TYR A O 1
ATOM 594 N N . LEU A 1 80 ? -16.746 2.656 22.873 1.00 95.94 80 LEU A N 1
ATOM 595 C CA . LEU A 1 80 ? -17.223 2.040 24.107 1.00 95.94 80 LEU A CA 1
ATOM 596 C C . LEU A 1 80 ? -18.019 3.074 24.898 1.00 95.94 80 LEU A C 1
ATOM 598 O O . LEU A 1 80 ? -17.674 4.257 24.891 1.00 95.94 80 LEU A O 1
ATOM 602 N N . ASP A 1 81 ? -19.037 2.603 25.620 1.00 93.31 81 ASP A N 1
ATOM 603 C CA . ASP A 1 81 ? -19.801 3.426 26.562 1.00 93.31 81 ASP A CA 1
ATOM 604 C C . ASP A 1 81 ? -20.414 4.675 25.883 1.00 93.31 81 ASP A C 1
ATOM 606 O O . ASP A 1 81 ? -20.461 5.765 26.457 1.00 93.31 81 ASP A O 1
ATOM 610 N N . ALA A 1 82 ? -20.859 4.510 24.629 1.00 94.19 82 ALA A N 1
ATOM 611 C CA . ALA A 1 82 ? -21.300 5.599 23.763 1.00 94.19 82 ALA A CA 1
ATOM 612 C C . ALA A 1 82 ? -22.470 6.398 24.364 1.00 94.19 82 ALA A C 1
ATOM 614 O O . ALA A 1 82 ? -23.455 5.830 24.842 1.00 94.19 82 ALA A O 1
ATOM 615 N N . GLY A 1 83 ? -22.368 7.726 24.316 1.00 93.94 83 GLY A N 1
ATOM 616 C CA . GLY A 1 83 ? -23.341 8.656 24.887 1.00 93.94 83 GLY A CA 1
ATOM 617 C C . GLY A 1 83 ? -23.235 8.844 26.405 1.00 93.94 83 GLY A C 1
ATOM 618 O O . GLY A 1 83 ? -24.108 9.482 26.995 1.00 93.94 83 GLY A O 1
ATOM 619 N N . THR A 1 84 ? -22.194 8.310 27.049 1.00 94.50 84 THR A N 1
ATOM 620 C CA . THR A 1 84 ? -21.927 8.514 28.481 1.00 94.50 84 THR A CA 1
ATOM 621 C C . THR A 1 84 ? -20.768 9.487 28.712 1.00 94.50 84 THR A C 1
ATOM 623 O O . THR A 1 84 ? -20.036 9.844 27.793 1.00 94.50 84 THR A O 1
ATOM 626 N N . ALA A 1 85 ? -20.572 9.912 29.965 1.00 92.31 85 ALA A N 1
ATOM 627 C CA . ALA A 1 85 ? -19.415 10.726 30.346 1.00 92.31 85 ALA A CA 1
ATOM 628 C C . ALA A 1 85 ? -18.073 9.970 30.239 1.00 92.31 85 ALA A C 1
ATOM 630 O O . ALA A 1 85 ? -17.023 10.606 30.239 1.00 92.31 85 ALA A O 1
ATOM 631 N N . ASP A 1 86 ? -18.117 8.637 30.142 1.00 94.25 86 ASP A N 1
ATOM 632 C CA . ASP A 1 86 ? -16.953 7.749 30.072 1.00 94.25 86 ASP A CA 1
ATOM 633 C C . ASP A 1 86 ? -16.704 7.201 28.656 1.00 94.25 86 ASP A C 1
ATOM 635 O O . ASP A 1 86 ? -15.958 6.234 28.483 1.00 94.25 86 ASP A O 1
ATOM 639 N N . GLU A 1 87 ? -17.324 7.813 27.640 1.00 96.38 87 GLU A N 1
ATOM 640 C CA . GLU A 1 87 ? -17.164 7.422 26.242 1.00 96.38 87 GLU A CA 1
ATOM 641 C C . GLU A 1 87 ? -15.688 7.445 25.814 1.00 96.38 87 GLU A C 1
ATOM 643 O O . GLU A 1 87 ? -14.930 8.385 26.077 1.00 96.38 87 GLU A O 1
ATOM 648 N N . ARG A 1 88 ? -15.273 6.390 25.114 1.00 96.38 88 ARG A N 1
ATOM 649 C CA . ARG A 1 88 ? -13.901 6.209 24.622 1.00 96.38 88 ARG A CA 1
ATOM 650 C C . ARG A 1 88 ? -13.912 5.434 23.318 1.00 96.38 88 ARG A C 1
ATOM 652 O O . ARG A 1 88 ? -14.809 4.638 23.067 1.00 96.38 88 ARG A O 1
ATOM 659 N N . ILE A 1 89 ? -12.901 5.644 22.489 1.00 97.69 89 ILE A N 1
ATOM 660 C CA . ILE A 1 89 ? -12.784 4.958 21.200 1.00 97.69 89 ILE A CA 1
ATOM 661 C C . ILE A 1 89 ? -12.455 3.483 21.457 1.00 97.69 89 ILE A C 1
ATOM 663 O O . ILE A 1 89 ? -11.471 3.191 22.121 1.00 97.69 89 ILE A O 1
ATOM 667 N N . ASN A 1 90 ? -13.261 2.558 20.940 1.00 97.44 90 ASN A N 1
ATOM 668 C CA . ASN A 1 90 ? -12.933 1.133 20.911 1.00 97.44 90 ASN A CA 1
ATOM 669 C C . ASN A 1 90 ? -11.936 0.847 19.787 1.00 97.44 90 ASN A C 1
ATOM 671 O O . ASN A 1 90 ? -10.847 0.312 19.997 1.00 97.44 90 ASN A O 1
ATOM 675 N N . ASP A 1 91 ? -12.331 1.242 18.580 1.00 98.12 91 ASP A N 1
ATOM 676 C CA . ASP A 1 91 ? -11.591 1.007 17.358 1.00 98.12 91 ASP A CA 1
ATOM 677 C C . ASP A 1 91 ? -11.858 2.097 16.321 1.00 98.12 91 ASP A C 1
ATOM 679 O O . ASP A 1 91 ? -12.849 2.833 16.371 1.00 98.12 91 ASP A O 1
ATOM 683 N N . ILE A 1 92 ? -10.920 2.196 15.385 1.00 98.25 92 ILE A N 1
ATOM 684 C CA . ILE A 1 92 ? -11.053 2.971 14.164 1.00 98.25 92 ILE A CA 1
ATOM 685 C C . ILE A 1 92 ? -10.758 2.044 12.991 1.00 98.25 92 ILE A C 1
ATOM 687 O O . ILE A 1 92 ? -9.659 1.496 12.880 1.00 98.25 92 ILE A O 1
ATOM 691 N N . VAL A 1 93 ? -11.721 1.908 12.088 1.00 98.06 93 VAL A N 1
ATOM 692 C CA . VAL A 1 93 ? -11.560 1.170 10.836 1.00 98.06 93 VAL A CA 1
ATOM 693 C C . VAL A 1 93 ? -11.253 2.156 9.717 1.00 98.06 93 VAL A C 1
ATOM 695 O O . VAL A 1 93 ? -12.046 3.054 9.426 1.00 98.06 93 VAL A O 1
ATOM 698 N N . TYR A 1 94 ? -10.105 1.972 9.071 1.00 98.19 94 TYR A N 1
ATOM 699 C CA . TYR A 1 94 ? -9.713 2.678 7.857 1.00 98.19 94 TYR A CA 1
ATOM 700 C C . TYR A 1 94 ? -9.876 1.748 6.662 1.00 98.19 94 TYR A C 1
ATOM 702 O O . TYR A 1 94 ? -9.391 0.618 6.691 1.00 98.19 94 TYR A O 1
ATOM 710 N N . ALA A 1 95 ? -10.507 2.223 5.594 1.00 97.62 95 ALA A N 1
ATOM 711 C CA . ALA A 1 95 ? -10.702 1.432 4.384 1.00 97.62 95 ALA A CA 1
ATOM 712 C C . ALA A 1 95 ? -10.479 2.269 3.122 1.00 97.62 95 ALA A C 1
ATOM 714 O O . ALA A 1 95 ? -10.692 3.480 3.128 1.00 97.62 95 ALA A O 1
ATOM 715 N N . SER A 1 96 ? -10.055 1.609 2.047 1.00 97.69 96 SER A N 1
ATOM 716 C CA . SER A 1 96 ? -9.989 2.164 0.692 1.00 97.69 96 SER A CA 1
ATOM 717 C C . SER A 1 96 ? -10.520 1.114 -0.278 1.00 97.69 96 SER A C 1
ATOM 719 O O . SER A 1 96 ? -10.001 -0.005 -0.340 1.00 97.69 96 SER A O 1
ATOM 721 N N . ALA A 1 97 ? -11.566 1.470 -1.023 1.00 96.69 97 ALA A N 1
ATOM 722 C CA . ALA A 1 97 ? -12.191 0.565 -1.979 1.00 96.69 97 ALA A CA 1
ATOM 723 C C . ALA A 1 97 ? -11.305 0.381 -3.217 1.00 96.69 97 ALA A C 1
ATOM 725 O O . ALA A 1 97 ? -11.174 -0.734 -3.717 1.00 96.69 97 ALA A O 1
ATOM 726 N N . SER A 1 98 ? -10.653 1.454 -3.671 1.00 95.00 98 SER A N 1
ATOM 727 C CA . SER A 1 98 ? -9.759 1.448 -4.830 1.00 95.00 98 SER A CA 1
ATOM 728 C C . SER A 1 98 ? -8.518 0.578 -4.622 1.00 95.00 98 SER A C 1
ATOM 730 O O . SER A 1 98 ? -8.054 -0.062 -5.564 1.00 95.00 98 SER A O 1
ATOM 732 N N . LEU A 1 99 ? -8.006 0.508 -3.388 1.00 91.62 99 LEU A N 1
ATOM 733 C CA . LEU A 1 99 ? -6.871 -0.345 -3.035 1.00 91.62 99 LEU A CA 1
ATOM 734 C C . LEU A 1 99 ? -7.284 -1.743 -2.553 1.00 91.62 99 LEU A C 1
ATOM 736 O O . LEU A 1 99 ? -6.424 -2.616 -2.454 1.00 91.62 99 LEU A O 1
ATOM 740 N N . GLY A 1 100 ? -8.564 -1.959 -2.226 1.00 94.44 100 GLY A N 1
ATOM 741 C CA . GLY A 1 100 ? -9.047 -3.210 -1.632 1.00 94.44 100 GLY A CA 1
ATOM 742 C C . GLY A 1 100 ? -8.433 -3.499 -0.257 1.00 94.44 100 GLY A C 1
ATOM 743 O O . GLY A 1 100 ? -8.211 -4.657 0.087 1.00 94.44 100 GLY A O 1
ATOM 744 N N . LEU A 1 101 ? -8.108 -2.452 0.509 1.00 95.00 101 LEU A N 1
ATOM 745 C CA . LEU A 1 101 ? -7.426 -2.560 1.799 1.00 95.00 101 LEU A CA 1
ATOM 746 C C . LEU A 1 101 ? -8.342 -2.128 2.943 1.00 95.00 101 LEU A C 1
ATOM 748 O O . LEU A 1 101 ? -9.145 -1.201 2.815 1.00 95.00 101 LEU A O 1
ATOM 752 N N . THR A 1 102 ? -8.174 -2.764 4.100 1.00 96.56 102 THR A N 1
ATOM 753 C CA . THR A 1 102 ? -8.778 -2.348 5.370 1.00 96.56 102 THR A CA 1
ATOM 754 C C . THR A 1 102 ? -7.768 -2.547 6.491 1.00 96.56 102 THR A C 1
ATOM 756 O O . THR A 1 102 ? -7.058 -3.548 6.494 1.00 96.56 102 THR A O 1
ATOM 759 N N . ILE A 1 103 ? -7.698 -1.591 7.415 1.00 97.12 103 ILE A N 1
ATOM 760 C CA . ILE A 1 103 ? -6.927 -1.684 8.658 1.00 97.12 103 ILE A CA 1
ATOM 761 C C . ILE A 1 103 ? -7.829 -1.295 9.814 1.00 97.12 103 ILE A C 1
ATOM 763 O O . ILE A 1 103 ? -8.533 -0.287 9.744 1.00 97.12 103 ILE A O 1
ATOM 767 N N . THR A 1 104 ? -7.745 -2.057 10.896 1.00 97.75 104 THR A N 1
ATOM 768 C CA . THR A 1 104 ? -8.406 -1.741 12.160 1.00 97.75 104 THR A CA 1
ATOM 769 C C . THR A 1 104 ? -7.367 -1.342 13.195 1.00 97.75 104 THR A C 1
ATOM 771 O O . THR A 1 104 ? -6.431 -2.086 13.482 1.00 97.75 104 THR A O 1
ATOM 774 N N . GLU A 1 105 ? -7.536 -0.161 13.776 1.00 97.75 105 GLU A N 1
ATOM 775 C CA . GLU A 1 105 ? -6.765 0.308 14.921 1.00 97.75 105 GLU A CA 1
ATOM 776 C C . GLU A 1 105 ? -7.614 0.135 16.182 1.00 97.75 105 GLU A C 1
ATOM 778 O O . GLU A 1 105 ? -8.664 0.751 16.298 1.00 97.75 105 GLU A O 1
ATOM 783 N N . THR A 1 106 ? -7.199 -0.732 17.106 1.00 98.06 106 THR A N 1
ATOM 784 C CA . THR A 1 106 ? -7.910 -1.016 18.366 1.00 98.06 106 THR A CA 1
ATOM 785 C C . THR A 1 106 ? -7.207 -0.351 19.542 1.00 98.06 106 THR A C 1
ATOM 787 O O . THR A 1 106 ? -5.974 -0.340 19.608 1.00 98.06 106 THR A O 1
ATOM 790 N N . PHE A 1 107 ? -7.987 0.163 20.491 1.00 98.12 107 PHE A N 1
ATOM 791 C CA . PHE A 1 107 ? -7.505 0.912 21.646 1.00 98.12 107 PHE A CA 1
ATOM 792 C C . PHE A 1 107 ? -7.810 0.161 22.945 1.00 98.12 107 PHE A C 1
ATOM 794 O O . PHE A 1 107 ? -8.943 -0.231 23.217 1.00 98.12 107 PHE A O 1
ATOM 801 N N . SER A 1 108 ? -6.784 -0.016 23.774 1.00 97.50 108 SER A N 1
ATOM 802 C CA . SER A 1 108 ? -6.879 -0.701 25.065 1.00 97.50 108 SER A CA 1
ATOM 803 C C . SER A 1 108 ? -6.755 0.295 26.207 1.00 97.50 108 SER A C 1
ATOM 805 O O . SER A 1 108 ? -5.900 1.181 26.171 1.00 97.50 108 SER A O 1
ATOM 807 N N . TYR A 1 109 ? -7.569 0.123 27.249 1.00 97.50 109 TYR A N 1
ATOM 808 C CA . TYR A 1 109 ? -7.615 1.030 28.393 1.00 97.50 109 TYR A CA 1
ATOM 809 C C . TYR A 1 109 ? -7.488 0.281 29.719 1.00 97.50 109 TYR A C 1
ATOM 811 O O . TYR A 1 109 ? -7.997 -0.828 29.869 1.00 97.50 109 TYR A O 1
ATOM 819 N N . ALA A 1 110 ? -6.867 0.922 30.708 1.00 97.56 110 ALA A N 1
ATOM 820 C CA . ALA A 1 110 ? -6.890 0.502 32.107 1.00 97.56 110 ALA A CA 1
ATOM 821 C C . ALA A 1 110 ? -7.626 1.530 32.973 1.00 97.56 110 ALA A C 1
ATOM 823 O O . ALA A 1 110 ? -7.792 2.684 32.577 1.00 97.56 110 ALA A O 1
ATOM 824 N N . GLY A 1 111 ? -8.034 1.110 34.169 1.00 95.50 111 GLY A N 1
ATOM 825 C CA . GLY A 1 111 ? -8.779 1.937 35.117 1.00 95.50 111 GLY A CA 1
ATOM 826 C C . GLY A 1 111 ? -10.270 1.609 35.135 1.00 95.50 111 GLY A C 1
ATOM 827 O O . GLY A 1 111 ? -10.688 0.509 34.774 1.00 95.50 111 GLY A O 1
ATOM 828 N N . SER A 1 112 ? -11.059 2.574 35.587 1.00 94.12 112 SER A N 1
ATOM 829 C CA . SER A 1 112 ? -12.512 2.486 35.750 1.00 94.12 112 SER A CA 1
ATOM 830 C C . SER A 1 112 ? -13.172 3.784 35.286 1.00 94.12 112 SER A C 1
ATOM 832 O O . SER A 1 112 ? -12.469 4.761 35.021 1.00 94.12 112 SER A O 1
ATOM 834 N N . ALA A 1 113 ? -14.508 3.795 35.246 1.00 94.25 113 ALA A N 1
ATOM 835 C CA . ALA A 1 113 ? -15.326 4.991 35.037 1.00 94.25 113 ALA A CA 1
ATOM 836 C C . ALA A 1 113 ? -14.748 6.216 35.776 1.00 94.25 113 ALA A C 1
ATOM 838 O O . ALA A 1 113 ? -14.368 6.125 36.949 1.00 94.25 113 ALA A O 1
ATOM 839 N N . GLY A 1 114 ? -14.609 7.328 35.058 1.00 91.44 114 GLY A N 1
ATOM 840 C CA . GLY A 1 114 ? -14.010 8.585 35.500 1.00 91.44 114 GLY A CA 1
ATOM 841 C C . GLY A 1 114 ? -12.477 8.653 35.473 1.00 91.44 114 GLY A C 1
ATOM 842 O O . GLY A 1 114 ? -11.922 9.719 35.729 1.00 91.44 114 GLY A O 1
ATOM 843 N N . ASN A 1 115 ? -11.761 7.554 35.197 1.00 95.19 115 ASN A N 1
ATOM 844 C CA . ASN A 1 115 ? -10.290 7.515 35.233 1.00 95.19 115 ASN A CA 1
ATOM 845 C C . ASN A 1 115 ? -9.689 6.459 34.283 1.00 95.19 115 ASN A C 1
ATOM 847 O O . ASN A 1 115 ? -8.714 5.779 34.622 1.00 95.19 115 ASN A O 1
ATOM 851 N N . TYR A 1 116 ? -10.272 6.289 33.095 1.00 95.94 116 TYR A N 1
ATOM 852 C CA . TYR A 1 116 ? -9.675 5.439 32.069 1.00 95.94 116 TYR A CA 1
ATOM 853 C C . TYR A 1 116 ? -8.392 6.059 31.507 1.00 95.94 116 TYR A C 1
ATOM 855 O O . TYR A 1 116 ? -8.298 7.266 31.289 1.00 95.94 116 TYR A O 1
ATOM 863 N N . ARG A 1 117 ? -7.393 5.214 31.240 1.00 96.31 117 ARG A N 1
ATOM 864 C CA . ARG A 1 117 ? -6.128 5.602 30.602 1.00 96.31 117 ARG A CA 1
ATOM 865 C C . ARG A 1 117 ? -5.816 4.661 29.459 1.00 96.31 117 ARG A C 1
ATOM 867 O O . ARG A 1 117 ? -5.909 3.449 29.638 1.00 96.31 117 ARG A O 1
ATOM 874 N N . LEU A 1 118 ? -5.423 5.217 28.318 1.00 97.00 118 LEU A N 1
ATOM 875 C CA . LEU A 1 118 ? -4.967 4.430 27.178 1.00 97.00 118 LEU A CA 1
ATOM 876 C C . LEU A 1 118 ? -3.676 3.690 27.557 1.00 97.00 118 LEU A C 1
ATOM 878 O O . LEU A 1 118 ? -2.717 4.308 28.019 1.00 97.00 118 LEU A O 1
ATOM 882 N N . THR A 1 119 ? -3.663 2.374 27.380 1.00 97.81 119 THR A N 1
ATOM 883 C CA . THR A 1 119 ? -2.515 1.506 27.677 1.00 97.81 119 THR A CA 1
ATOM 884 C C . THR A 1 119 ? -1.900 0.888 26.438 1.00 97.81 119 THR A C 1
ATOM 886 O O . THR A 1 119 ? -0.749 0.460 26.484 1.00 97.81 119 THR A O 1
ATOM 889 N N . GLY A 1 120 ? -2.632 0.850 25.328 1.00 96.75 120 GLY A N 1
ATOM 890 C CA . GLY A 1 120 ? -2.104 0.307 24.093 1.00 96.75 120 GLY A CA 1
ATOM 891 C C . GLY A 1 120 ? -2.952 0.649 22.888 1.00 96.75 120 GLY A C 1
ATOM 892 O O . GLY A 1 120 ? -4.151 0.911 22.991 1.00 96.75 120 GLY A O 1
ATOM 893 N N . THR A 1 121 ? -2.291 0.591 21.744 1.00 97.56 121 THR A N 1
ATOM 894 C CA . THR A 1 121 ? -2.906 0.686 20.431 1.00 97.56 121 THR A CA 1
ATOM 895 C C . THR A 1 121 ? -2.341 -0.445 19.588 1.00 97.56 121 THR A C 1
ATOM 897 O O . THR A 1 121 ? -1.126 -0.650 19.565 1.00 97.56 121 THR A O 1
ATOM 900 N N . ALA A 1 122 ? -3.213 -1.200 18.932 1.00 95.88 122 ALA A N 1
ATOM 901 C CA . ALA A 1 122 ? -2.832 -2.289 18.044 1.00 95.88 122 ALA A CA 1
ATOM 902 C C . ALA A 1 122 ? -3.428 -2.046 16.660 1.00 95.88 122 ALA A C 1
ATOM 904 O O . ALA A 1 122 ? -4.544 -1.546 16.552 1.00 95.88 122 ALA A O 1
ATOM 905 N N . ARG A 1 123 ? -2.683 -2.403 15.612 1.00 94.44 123 ARG A N 1
ATOM 906 C CA . ARG A 1 123 ? -3.143 -2.327 14.223 1.00 94.44 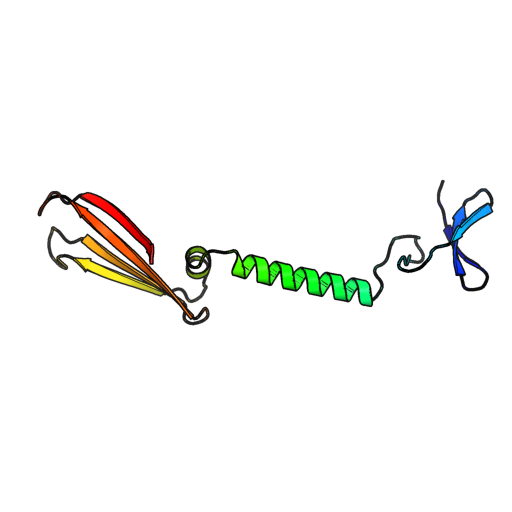123 ARG A CA 1
ATOM 907 C C . ARG A 1 123 ? -3.148 -3.722 13.620 1.00 94.44 123 ARG A C 1
ATOM 909 O O . ARG A 1 123 ? -2.155 -4.437 13.772 1.00 94.44 123 ARG A O 1
ATOM 916 N N . ALA A 1 124 ? -4.247 -4.071 12.962 1.00 85.62 124 ALA A N 1
ATOM 917 C CA . ALA A 1 124 ? -4.442 -5.325 12.244 1.00 85.62 124 ALA A CA 1
ATOM 918 C C . ALA A 1 124 ? -5.016 -5.060 10.850 1.00 85.62 124 ALA A C 1
ATOM 920 O O . ALA A 1 124 ? -5.848 -4.128 10.726 1.00 85.62 124 ALA A O 1
#

Secondary structure (DSSP, 8-state):
---EEEEETTEEEEE-TTS-EEE--TT-EE-TTS-EE--HHHHHHHHHHHHHHHHHHHHHS-HHHHHHH-TT-EEEEEEESTTSTT-EEEEEEEEETTTTEEEEEEEEEES-TT--EEEEEEE-

pLDDT: mean 89.51, std 7.84, range [61.56, 98.25]

Foldseek 3Di:
DDWFWDQDPNFIWTADPVRDIDGQDPPWDADRRRHTDHDPVRVVVVVVVVVVVVVVVQVVDDLVNNLVPAPQKDKDWDWDPPPDPQIDTQWIWIDDPVVRGIKIKGWDWDDDPPDIDTDDIDID

Radius of gyration: 31.05 Å; chains: 1; bounding box: 70×24×79 Å